Protein AF-A0AAE1KUY5-F1 (afdb_monomer_lite)

Organism: Petrolisthes cinctipes (NCBI:txid88211)

Radius of gyration: 26.3 Å; chains: 1; bounding box: 53×40×65 Å

Secondary structure (DSSP, 8-state):
--HHHHHH-HHHHTT-----HHHHHHHHHHHHHHHHHTT-TT--HHHHHHHHHTT-SPPPTTTTTTHHHHHHHTTTS--------HHHHHHHHHHHHHHHHHHHHH-S-HHHHHHHHHHHHHHHTHHHHHHTT-

Structure (mmCIF, N/CA/C/O backbone):
data_AF-A0AAE1KUY5-F1
#
_entry.id   AF-A0AAE1KUY5-F1
#
loop_
_atom_site.group_PDB
_atom_site.id
_atom_site.type_symbol
_atom_site.label_atom_id
_atom_site.label_alt_id
_atom_site.label_comp_id
_atom_site.label_asym_id
_atom_site.label_entity_id
_atom_site.label_seq_id
_atom_site.pdbx_PDB_ins_code
_atom_site.Cartn_x
_atom_site.Cartn_y
_atom_site.Cartn_z
_atom_site.occupancy
_atom_site.B_iso_or_equiv
_atom_site.auth_seq_id
_atom_site.auth_comp_id
_atom_site.auth_asym_id
_atom_site.auth_atom_id
_atom_site.pdbx_PDB_model_num
ATOM 1 N N . MET A 1 1 ? 17.801 -5.155 -14.674 1.00 50.84 1 MET A N 1
ATOM 2 C CA . MET A 1 1 ? 17.465 -4.916 -13.246 1.00 50.84 1 MET A CA 1
ATOM 3 C C . MET A 1 1 ? 17.616 -6.132 -12.307 1.00 50.84 1 MET A C 1
ATOM 5 O O . MET A 1 1 ? 17.203 -6.028 -11.164 1.00 50.84 1 MET A O 1
ATOM 9 N N . ASN A 1 2 ? 18.236 -7.256 -12.708 1.00 52.22 2 ASN A N 1
ATOM 10 C CA . ASN A 1 2 ? 18.463 -8.414 -11.811 1.00 52.22 2 ASN A CA 1
ATOM 11 C C . ASN A 1 2 ? 19.884 -8.495 -11.216 1.00 52.22 2 ASN A C 1
ATOM 13 O O . ASN A 1 2 ? 20.102 -9.291 -10.307 1.00 52.22 2 ASN A O 1
ATOM 17 N N . GLY A 1 3 ? 20.846 -7.712 -11.717 1.00 56.69 3 GLY A N 1
ATOM 18 C CA . GLY A 1 3 ? 22.249 -7.793 -11.280 1.00 56.69 3 GLY A CA 1
ATOM 19 C C . GLY A 1 3 ? 22.452 -7.331 -9.838 1.00 56.69 3 GLY A C 1
ATOM 20 O O . GLY A 1 3 ? 23.037 -8.033 -9.021 1.00 56.69 3 GLY A O 1
ATOM 21 N N . VAL A 1 4 ? 21.860 -6.191 -9.483 1.00 61.69 4 VAL A N 1
ATOM 22 C CA . VAL A 1 4 ? 22.057 -5.559 -8.170 1.00 61.69 4 VAL A CA 1
ATOM 23 C C . VAL A 1 4 ? 21.371 -6.300 -7.034 1.00 61.69 4 VAL A C 1
ATOM 25 O O . VAL A 1 4 ? 21.972 -6.518 -5.984 1.00 61.69 4 VAL A O 1
ATOM 28 N N . TRP A 1 5 ? 20.120 -6.719 -7.229 1.00 66.62 5 TRP A N 1
ATOM 29 C CA . TRP A 1 5 ? 19.369 -7.408 -6.180 1.00 66.62 5 TRP A CA 1
ATOM 30 C C . TRP A 1 5 ? 20.049 -8.712 -5.765 1.00 66.62 5 TRP A C 1
ATOM 32 O O . TRP A 1 5 ? 19.986 -9.071 -4.593 1.00 66.62 5 TRP A O 1
ATOM 42 N N . LYS A 1 6 ? 20.747 -9.394 -6.686 1.00 67.69 6 LYS A N 1
ATOM 43 C CA . LYS A 1 6 ? 21.537 -10.592 -6.362 1.00 67.69 6 LYS A CA 1
ATOM 44 C C . LYS A 1 6 ? 22.670 -10.299 -5.382 1.00 67.69 6 LYS A C 1
ATOM 46 O O . LYS A 1 6 ? 23.007 -11.175 -4.597 1.00 67.69 6 LYS A O 1
ATOM 51 N N . ASN A 1 7 ? 23.218 -9.086 -5.402 1.00 67.00 7 ASN A N 1
ATOM 52 C CA . ASN A 1 7 ? 24.283 -8.656 -4.497 1.00 67.00 7 ASN A CA 1
ATOM 53 C C . ASN A 1 7 ? 23.732 -8.117 -3.166 1.00 67.00 7 ASN A C 1
ATOM 55 O O . ASN A 1 7 ? 24.366 -8.288 -2.129 1.00 67.00 7 ASN A O 1
ATOM 59 N N . VAL A 1 8 ? 22.552 -7.488 -3.182 1.00 69.25 8 VAL A N 1
ATOM 60 C CA . VAL A 1 8 ? 21.936 -6.853 -1.999 1.00 69.25 8 VAL A CA 1
ATOM 61 C C . VAL A 1 8 ? 21.082 -7.830 -1.182 1.00 69.25 8 VAL A C 1
ATOM 63 O O . VAL A 1 8 ? 21.103 -7.794 0.045 1.00 69.25 8 VAL A O 1
ATOM 66 N N . CYS A 1 9 ? 20.329 -8.716 -1.836 1.00 68.00 9 CYS A N 1
ATOM 67 C CA . CYS A 1 9 ? 19.468 -9.699 -1.179 1.00 68.00 9 CYS A CA 1
ATOM 68 C C . CYS A 1 9 ? 19.412 -11.016 -1.978 1.00 68.00 9 CYS A C 1
ATOM 70 O O . CYS A 1 9 ? 18.386 -11.331 -2.588 1.00 68.00 9 CYS A O 1
ATOM 72 N N . PRO A 1 10 ? 20.499 -11.814 -1.975 1.00 68.88 10 PRO A N 1
ATOM 73 C CA . PRO A 1 10 ? 20.604 -13.017 -2.802 1.00 68.88 10 PRO A CA 1
ATOM 74 C C . PRO A 1 10 ? 19.445 -14.002 -2.585 1.00 68.88 10 PRO A C 1
ATOM 76 O O . PRO A 1 10 ? 18.906 -14.555 -3.539 1.00 68.88 10 PRO A O 1
ATOM 79 N N . SER A 1 11 ? 19.006 -14.180 -1.335 1.00 73.88 11 SER A N 1
ATOM 80 C CA . SER A 1 11 ? 17.933 -15.112 -0.963 1.00 73.88 11 SER A CA 1
ATOM 81 C C . SER A 1 11 ? 16.582 -14.811 -1.617 1.00 73.88 11 SER A C 1
ATOM 83 O O . SER A 1 11 ? 15.791 -15.731 -1.781 1.00 73.88 11 SER A O 1
ATOM 85 N N . LEU A 1 12 ? 16.313 -13.560 -2.000 1.00 68.81 12 LEU A N 1
ATOM 86 C CA . LEU A 1 12 ? 15.047 -13.161 -2.621 1.00 68.81 12 LEU A CA 1
ATOM 87 C C . LEU A 1 12 ? 15.039 -13.382 -4.143 1.00 68.81 12 LEU A C 1
ATOM 89 O O . LEU A 1 12 ? 13.986 -13.590 -4.738 1.00 68.81 12 LEU A O 1
ATOM 93 N N . VAL A 1 13 ? 16.210 -13.321 -4.780 1.00 68.88 13 VAL A N 1
ATOM 94 C CA . VAL A 1 13 ? 16.345 -13.290 -6.250 1.00 68.88 13 VAL A CA 1
ATOM 95 C C . VAL A 1 13 ? 16.863 -14.595 -6.835 1.00 68.88 13 VAL A C 1
ATOM 97 O O . VAL A 1 13 ? 16.732 -14.807 -8.039 1.00 68.88 13 VAL A O 1
ATOM 100 N N . ASN A 1 14 ? 17.443 -15.470 -6.013 1.00 67.44 14 ASN A N 1
ATOM 101 C CA . ASN A 1 14 ? 18.006 -16.740 -6.471 1.00 67.44 14 ASN A CA 1
ATOM 102 C C . ASN A 1 14 ? 16.952 -17.688 -7.070 1.00 67.44 14 ASN A C 1
ATOM 104 O O . ASN A 1 14 ? 17.285 -18.463 -7.964 1.00 67.44 14 ASN A O 1
ATOM 108 N N . ASP A 1 15 ? 15.692 -17.580 -6.643 1.00 70.06 15 ASP A N 1
ATOM 109 C CA . ASP A 1 15 ? 14.593 -18.432 -7.119 1.00 70.06 15 ASP A CA 1
ATOM 110 C C . ASP A 1 15 ? 13.786 -17.808 -8.276 1.00 70.06 15 ASP A C 1
ATOM 112 O O . ASP A 1 15 ? 12.907 -18.457 -8.853 1.00 70.06 15 ASP A O 1
ATOM 116 N N . LEU A 1 16 ? 14.076 -16.556 -8.656 1.00 69.69 16 LEU A N 1
ATOM 117 C CA . LEU A 1 16 ? 13.396 -15.889 -9.766 1.00 69.69 16 LEU A CA 1
ATOM 118 C C . LEU A 1 16 ? 13.903 -16.438 -11.105 1.00 69.69 16 LEU A C 1
ATOM 120 O O . LEU A 1 16 ? 15.026 -16.168 -11.528 1.00 69.69 16 LEU A O 1
ATOM 124 N N . LYS A 1 17 ? 13.034 -17.155 -11.825 1.00 69.31 17 LYS A N 1
ATOM 125 C CA . LYS A 1 17 ? 13.325 -17.748 -13.146 1.00 69.31 17 LYS A CA 1
ATOM 126 C C . LYS A 1 17 ? 13.438 -16.738 -14.301 1.00 69.31 17 LYS A C 1
ATOM 128 O O . LYS A 1 17 ? 13.527 -17.142 -15.456 1.00 69.31 17 LYS A O 1
ATOM 133 N N . GLY A 1 18 ? 13.498 -15.442 -13.998 1.00 68.19 18 GLY A N 1
ATOM 134 C CA . GLY A 1 18 ? 13.436 -14.376 -14.993 1.00 68.19 18 GLY A CA 1
ATOM 135 C C . GLY A 1 18 ? 12.033 -14.214 -15.582 1.00 68.19 18 GLY A C 1
ATOM 136 O O . GLY A 1 18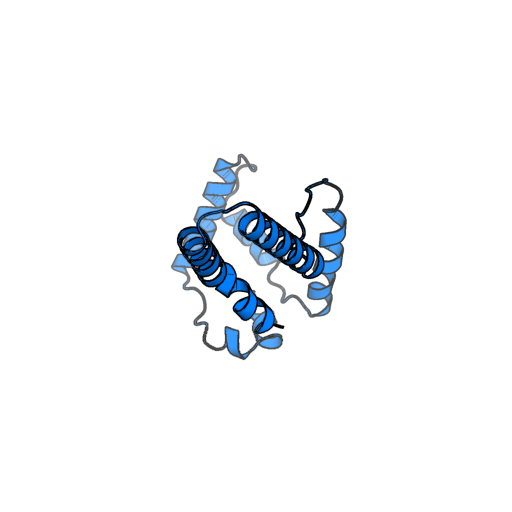 ? 11.089 -14.883 -15.166 1.00 68.19 18 GLY A O 1
ATOM 137 N N . PHE A 1 19 ? 11.915 -13.295 -16.534 1.00 79.12 19 PHE A N 1
ATOM 138 C CA . PHE A 1 19 ? 10.699 -13.078 -17.314 1.00 79.12 19 PHE A CA 1
ATOM 139 C C . PHE A 1 19 ? 10.848 -13.784 -18.660 1.00 79.12 19 PHE A C 1
ATOM 141 O O . PHE A 1 19 ? 11.940 -13.780 -19.235 1.00 79.12 19 PHE A O 1
ATOM 148 N N . ASP A 1 20 ? 9.780 -14.407 -19.153 1.00 83.56 20 ASP A N 1
ATOM 149 C CA . ASP A 1 20 ? 9.772 -14.947 -20.510 1.00 83.56 20 ASP A CA 1
ATOM 150 C C . ASP A 1 20 ? 9.796 -13.810 -21.551 1.00 83.56 20 ASP A C 1
ATOM 152 O O . ASP A 1 20 ? 9.416 -12.671 -21.277 1.00 83.56 20 ASP A O 1
ATOM 156 N N . HIS A 1 21 ? 10.274 -14.106 -22.760 1.00 79.62 21 HIS A N 1
ATOM 157 C CA . HIS A 1 21 ? 10.397 -13.090 -23.809 1.00 79.62 21 HIS A CA 1
ATOM 158 C C . HIS A 1 21 ? 9.041 -12.516 -24.248 1.00 79.62 21 HIS A C 1
ATOM 160 O O . HIS A 1 21 ? 8.956 -11.339 -24.583 1.00 79.62 21 HIS A O 1
ATOM 166 N N . GLU A 1 22 ? 7.977 -13.318 -24.197 1.00 83.06 22 GLU A N 1
ATOM 167 C CA . GLU A 1 22 ? 6.644 -12.920 -24.653 1.00 83.06 22 GLU A CA 1
ATOM 168 C C . GLU A 1 22 ? 6.023 -11.848 -23.742 1.00 83.06 22 GLU A C 1
ATOM 170 O O . GLU A 1 22 ? 5.499 -10.846 -24.233 1.00 83.06 22 GLU A O 1
ATOM 175 N N . SER A 1 23 ? 6.167 -12.004 -22.425 1.00 84.56 23 SER A N 1
ATOM 176 C CA . SER A 1 23 ? 5.730 -11.050 -21.401 1.00 84.56 23 SER A CA 1
ATOM 177 C C . SER A 1 23 ? 6.522 -9.745 -21.444 1.00 84.56 23 SER A C 1
ATOM 179 O O . SER A 1 23 ? 5.949 -8.667 -21.276 1.00 84.56 23 SER A O 1
ATOM 181 N N . VAL A 1 24 ? 7.827 -9.810 -21.725 1.00 85.38 24 VAL A N 1
ATOM 182 C CA . VAL A 1 24 ? 8.663 -8.615 -21.900 1.00 85.38 24 VAL A CA 1
ATOM 183 C C . VAL A 1 24 ? 8.245 -7.842 -23.152 1.00 85.38 24 VAL A C 1
ATOM 185 O O . VAL A 1 24 ? 8.078 -6.623 -23.095 1.00 85.38 24 VAL A O 1
ATOM 188 N N . ASP A 1 25 ? 8.017 -8.530 -24.268 1.00 88.69 25 ASP A N 1
ATOM 189 C CA . ASP A 1 25 ? 7.570 -7.890 -25.506 1.00 88.69 25 ASP A CA 1
ATOM 190 C C . ASP A 1 25 ? 6.147 -7.326 -25.374 1.00 88.69 25 ASP A C 1
ATOM 192 O O . ASP A 1 25 ? 5.834 -6.261 -25.912 1.00 88.69 25 ASP A O 1
ATOM 196 N N . GLU A 1 26 ? 5.272 -7.993 -24.617 1.00 92.31 26 GLU A N 1
ATOM 197 C CA . GLU A 1 26 ? 3.955 -7.459 -24.271 1.00 92.31 26 GLU A CA 1
ATOM 198 C C . GLU A 1 26 ? 4.059 -6.187 -23.425 1.00 92.31 26 GLU A C 1
ATOM 200 O O . GLU A 1 26 ? 3.376 -5.200 -23.718 1.00 92.31 26 GLU A O 1
ATOM 205 N N . ALA A 1 27 ? 4.945 -6.165 -22.428 1.00 90.44 27 ALA A N 1
ATOM 206 C CA . ALA A 1 27 ? 5.197 -4.978 -21.622 1.00 90.44 27 ALA A CA 1
ATOM 207 C C . ALA A 1 27 ? 5.680 -3.801 -22.487 1.00 90.44 27 ALA A C 1
ATOM 209 O O . ALA A 1 27 ? 5.139 -2.701 -22.364 1.00 90.44 27 ALA A O 1
ATOM 210 N N . LYS A 1 28 ? 6.610 -4.032 -23.426 1.00 91.62 28 LYS A N 1
ATOM 211 C CA . LYS A 1 28 ? 7.074 -3.003 -24.378 1.00 91.62 28 LYS A CA 1
ATOM 212 C C . LYS A 1 28 ? 5.926 -2.441 -25.218 1.00 91.62 28 LYS A C 1
ATOM 214 O O . LYS A 1 28 ? 5.757 -1.223 -25.295 1.00 91.62 28 LYS A O 1
ATOM 219 N N . ARG A 1 29 ? 5.076 -3.309 -25.779 1.00 93.44 29 ARG A N 1
ATOM 220 C CA . ARG A 1 29 ? 3.879 -2.891 -26.535 1.00 93.44 29 ARG A CA 1
ATOM 221 C C . ARG A 1 29 ? 2.898 -2.090 -25.684 1.00 93.44 29 ARG A C 1
ATOM 223 O O . ARG A 1 29 ? 2.293 -1.136 -26.172 1.00 93.44 29 ARG A O 1
ATOM 230 N N . ASN A 1 30 ? 2.719 -2.460 -24.420 1.00 94.12 30 ASN A N 1
ATOM 231 C CA . ASN A 1 30 ? 1.842 -1.735 -23.505 1.00 94.12 30 ASN A CA 1
ATOM 232 C C . ASN A 1 30 ? 2.402 -0.350 -23.156 1.00 94.12 30 ASN A C 1
ATOM 234 O O . ASN A 1 30 ? 1.632 0.608 -23.128 1.00 94.12 30 ASN A O 1
ATOM 238 N N . CYS A 1 31 ? 3.720 -0.209 -22.993 1.00 92.56 31 CYS A N 1
ATOM 239 C CA . CYS A 1 31 ? 4.371 1.094 -22.8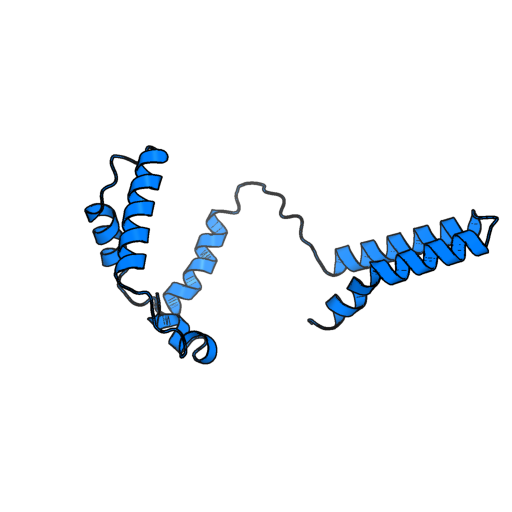37 1.00 92.56 31 CYS A CA 1
ATOM 240 C C . CYS A 1 31 ? 4.134 1.999 -24.052 1.00 92.56 31 CYS A C 1
ATOM 242 O O . CYS A 1 31 ? 3.742 3.149 -23.880 1.00 92.56 31 CYS A O 1
ATOM 244 N N . VAL A 1 32 ? 4.276 1.469 -25.272 1.00 93.38 32 VAL A N 1
ATOM 245 C CA . VAL A 1 32 ? 3.969 2.198 -26.517 1.00 93.38 32 VAL A CA 1
ATOM 246 C C . VAL A 1 32 ? 2.507 2.657 -26.548 1.00 93.38 32 VAL A C 1
ATOM 248 O O . VAL A 1 32 ? 2.218 3.821 -26.823 1.00 93.38 32 VAL A O 1
ATOM 251 N N . LYS A 1 33 ? 1.558 1.770 -26.224 1.00 93.06 33 LYS A N 1
ATOM 252 C CA . LYS A 1 33 ? 0.128 2.123 -26.168 1.00 93.06 33 LYS A CA 1
ATOM 253 C C .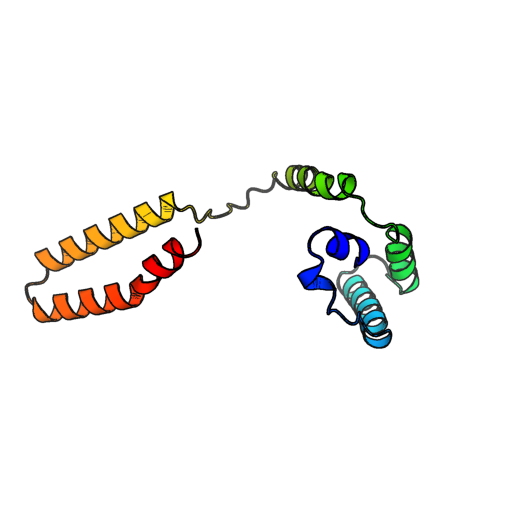 LYS A 1 33 ? -0.157 3.218 -25.142 1.00 93.06 33 LYS A C 1
ATOM 255 O O . LYS A 1 33 ? -0.911 4.138 -25.441 1.00 93.06 33 LYS A O 1
ATOM 260 N N . LEU A 1 34 ? 0.429 3.117 -2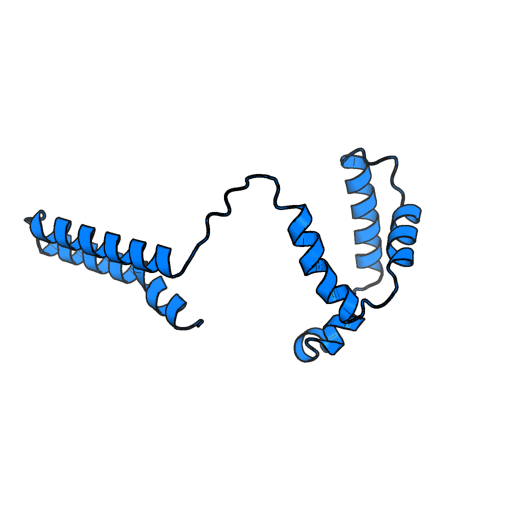3.950 1.00 93.38 34 LEU A N 1
ATOM 261 C CA . LEU A 1 34 ? 0.263 4.106 -22.885 1.00 93.38 34 LEU A CA 1
ATOM 262 C C . LEU A 1 34 ? 0.885 5.451 -23.259 1.00 93.38 34 LEU A C 1
ATOM 264 O O . LEU A 1 34 ? 0.253 6.480 -23.053 1.00 93.38 34 LEU A O 1
ATOM 268 N N . GLY A 1 35 ? 2.079 5.446 -23.851 1.00 90.44 35 GLY A N 1
ATOM 269 C CA . GLY A 1 35 ? 2.745 6.650 -24.338 1.00 90.44 35 GLY A CA 1
ATOM 270 C C . GLY A 1 35 ? 1.883 7.417 -25.334 1.00 90.44 35 GLY A C 1
ATOM 271 O O . GLY A 1 35 ? 1.605 8.600 -25.143 1.00 90.44 35 GLY A O 1
ATOM 272 N N . ASN A 1 36 ? 1.347 6.694 -26.318 1.00 88.69 36 ASN A N 1
ATOM 273 C CA . ASN A 1 36 ? 0.442 7.255 -27.314 1.00 88.69 36 ASN A CA 1
ATOM 274 C C . ASN A 1 36 ? -0.898 7.712 -26.709 1.00 88.69 36 ASN A C 1
ATOM 276 O O . ASN A 1 36 ? -1.403 8.769 -27.078 1.00 88.69 36 ASN A O 1
ATOM 280 N N . TYR A 1 37 ? -1.459 6.972 -25.743 1.00 90.31 37 TYR A N 1
ATOM 281 C CA . TYR A 1 37 ? -2.664 7.385 -25.006 1.00 90.31 37 TYR A CA 1
ATOM 282 C C . TYR A 1 37 ? -2.456 8.683 -24.211 1.00 90.31 37 TYR A C 1
ATOM 284 O O . TYR A 1 37 ? -3.373 9.489 -24.083 1.00 90.31 37 TYR A O 1
ATOM 292 N N . LEU A 1 38 ? -1.252 8.888 -23.677 1.00 90.19 38 LEU A N 1
ATOM 293 C CA . LEU A 1 38 ? -0.871 10.083 -22.925 1.00 90.19 38 LEU A CA 1
ATOM 294 C C . LEU A 1 38 ? -0.400 11.236 -23.826 1.00 90.19 38 LEU A C 1
ATOM 296 O O . LEU A 1 38 ? 0.048 12.257 -23.306 1.00 90.19 38 LEU A O 1
ATOM 300 N N . ASN A 1 39 ? -0.487 11.091 -25.155 1.00 88.12 39 ASN A N 1
ATOM 301 C CA . ASN A 1 39 ? 0.022 12.052 -26.137 1.00 88.12 39 ASN A CA 1
ATOM 302 C C . ASN A 1 39 ? 1.508 12.408 -25.929 1.00 88.12 39 ASN A C 1
ATOM 304 O O . ASN A 1 39 ? 1.954 13.497 -26.302 1.00 88.12 39 ASN A O 1
ATOM 308 N N . LEU A 1 40 ? 2.285 11.490 -25.348 1.00 82.00 40 LEU A N 1
ATOM 309 C CA . LEU A 1 40 ? 3.737 11.569 -25.388 1.00 82.00 40 LEU A CA 1
ATOM 310 C C . LEU A 1 40 ? 4.124 11.269 -26.840 1.00 82.00 40 LEU A C 1
ATOM 312 O O . LEU A 1 40 ? 3.773 10.206 -27.340 1.00 82.00 40 LEU A O 1
ATOM 316 N N . GLN A 1 41 ? 4.721 12.261 -27.509 1.00 71.50 41 GLN A N 1
ATOM 317 C CA . GLN A 1 41 ? 5.111 12.270 -28.931 1.00 71.50 41 GLN A CA 1
ATOM 318 C C . GLN A 1 41 ? 5.302 10.866 -29.526 1.00 71.50 41 GLN A C 1
ATOM 320 O O . GLN A 1 41 ? 6.177 10.170 -29.036 1.00 71.50 41 GLN A O 1
ATOM 325 N N . ASP A 1 42 ? 4.511 10.497 -30.548 1.00 76.75 42 ASP A N 1
ATOM 326 C CA . ASP A 1 42 ? 4.515 9.239 -31.332 1.00 76.75 42 ASP A CA 1
ATOM 327 C C . ASP A 1 42 ? 5.547 8.170 -30.912 1.00 76.75 42 ASP A C 1
ATOM 329 O O . ASP A 1 42 ? 6.460 7.823 -31.668 1.00 76.75 42 ASP A O 1
ATOM 333 N N . ILE A 1 43 ? 5.377 7.631 -29.700 1.00 88.44 43 ILE A N 1
ATOM 334 C CA . ILE A 1 43 ? 6.300 6.651 -29.129 1.00 88.44 43 ILE A CA 1
ATOM 335 C C . ILE A 1 43 ? 6.128 5.342 -29.893 1.00 88.44 43 ILE A C 1
ATOM 337 O O . ILE A 1 43 ? 5.007 4.856 -30.081 1.00 88.44 43 ILE A O 1
ATOM 341 N N . ASN A 1 44 ? 7.242 4.742 -30.294 1.00 90.06 44 ASN A N 1
ATOM 342 C CA . ASN A 1 44 ? 7.305 3.455 -30.969 1.00 90.06 44 ASN A CA 1
ATOM 343 C C . ASN A 1 44 ? 8.206 2.460 -30.209 1.00 90.06 44 ASN A C 1
ATOM 345 O O . ASN A 1 44 ? 8.865 2.792 -29.225 1.00 90.06 44 ASN A O 1
ATOM 349 N N . GLU A 1 45 ? 8.215 1.196 -30.640 1.00 88.69 45 GLU A N 1
ATOM 350 C CA . GLU A 1 45 ? 8.984 0.142 -29.960 1.00 88.69 45 GLU A CA 1
ATOM 351 C C . GLU A 1 45 ? 10.504 0.364 -30.018 1.00 88.69 45 GLU A C 1
ATOM 353 O O . GLU A 1 45 ? 11.211 -0.061 -29.105 1.00 88.69 45 GLU A O 1
ATOM 358 N N . SER A 1 46 ? 11.012 1.041 -31.054 1.00 88.50 46 SER A N 1
ATOM 359 C CA . SER A 1 46 ? 12.429 1.409 -31.160 1.00 88.50 46 SER A CA 1
ATOM 360 C C . SER A 1 46 ? 12.826 2.379 -30.056 1.00 88.50 46 SER A C 1
ATOM 362 O O . SER A 1 46 ? 13.872 2.183 -29.448 1.00 88.50 46 SER A O 1
ATOM 364 N N . ASP A 1 47 ? 11.973 3.355 -29.744 1.00 88.94 47 ASP A N 1
ATOM 365 C CA . ASP A 1 47 ? 12.240 4.337 -28.686 1.00 88.94 47 ASP A CA 1
ATOM 366 C C . ASP A 1 47 ? 12.308 3.655 -27.309 1.00 88.94 47 ASP A C 1
ATOM 368 O O . ASP A 1 47 ? 13.137 3.991 -26.464 1.00 88.94 47 ASP A O 1
ATOM 372 N N . ILE A 1 48 ? 11.462 2.641 -27.088 1.00 89.75 48 ILE A N 1
ATOM 373 C CA . ILE A 1 48 ? 11.498 1.828 -25.866 1.00 89.75 48 ILE A CA 1
ATOM 374 C C . ILE A 1 48 ? 12.780 0.993 -25.799 1.00 89.75 48 ILE A C 1
ATOM 376 O O . ILE A 1 48 ? 13.372 0.877 -24.729 1.00 89.75 48 ILE A O 1
ATOM 380 N N . ASN A 1 49 ? 13.216 0.407 -26.915 1.00 88.50 49 ASN A N 1
ATOM 381 C CA . ASN A 1 49 ? 14.459 -0.364 -26.949 1.00 88.50 49 ASN A CA 1
ATOM 382 C C . ASN A 1 49 ? 15.682 0.533 -26.716 1.00 88.50 49 ASN A C 1
ATOM 384 O O . ASN A 1 49 ? 16.508 0.194 -25.882 1.00 88.50 49 ASN A O 1
ATOM 388 N N . GLU A 1 50 ? 15.750 1.706 -27.348 1.00 88.38 50 GLU A N 1
ATOM 389 C CA . GLU A 1 50 ? 16.823 2.686 -27.129 1.00 88.38 50 GLU A CA 1
ATOM 390 C C . GLU A 1 50 ? 16.889 3.146 -25.661 1.00 88.38 50 GLU A C 1
ATOM 392 O O . GLU A 1 50 ? 17.966 3.237 -25.063 1.00 88.38 50 GLU A O 1
ATOM 397 N N . LEU A 1 51 ? 15.730 3.372 -25.033 1.00 87.25 51 LEU A N 1
ATOM 398 C CA . LEU A 1 51 ? 15.654 3.704 -23.612 1.00 87.25 51 LEU A CA 1
ATOM 399 C C . LEU A 1 51 ? 16.163 2.565 -22.715 1.00 87.25 51 LEU A C 1
ATOM 401 O O . LEU A 1 51 ? 16.853 2.823 -21.731 1.00 87.25 51 LEU A O 1
ATOM 405 N N . LEU A 1 52 ? 15.824 1.316 -23.029 1.00 85.94 52 LEU A N 1
ATOM 406 C CA . LEU A 1 52 ? 16.290 0.162 -22.260 1.00 85.94 52 LEU A CA 1
ATOM 407 C C . LEU A 1 52 ? 17.791 -0.078 -22.449 1.00 85.94 52 LEU A C 1
ATOM 409 O O . LEU A 1 52 ? 18.481 -0.342 -21.467 1.00 85.94 52 LEU A O 1
ATOM 413 N N . ASP A 1 53 ? 18.289 0.065 -23.675 1.00 85.06 53 ASP A N 1
ATOM 414 C CA . ASP A 1 53 ? 19.693 -0.152 -24.022 1.00 85.06 53 ASP A CA 1
ATOM 415 C C . ASP A 1 53 ? 20.593 0.940 -23.424 1.00 85.06 53 ASP A C 1
ATOM 417 O O . ASP A 1 53 ? 21.676 0.650 -22.929 1.00 85.06 53 ASP A O 1
ATOM 421 N N . SER A 1 54 ? 20.133 2.196 -23.370 1.00 78.50 54 SER A N 1
ATOM 422 C CA . SER A 1 54 ? 20.865 3.283 -22.689 1.00 78.50 54 SER A CA 1
ATOM 423 C C . SER A 1 54 ? 21.018 3.088 -21.174 1.00 78.50 54 SER A C 1
ATOM 425 O O . SER A 1 54 ? 21.870 3.730 -20.560 1.00 78.50 54 SER A O 1
ATOM 427 N N . HIS A 1 55 ? 20.223 2.198 -20.576 1.00 75.06 55 HIS A N 1
ATOM 428 C CA . HIS A 1 55 ? 20.229 1.885 -19.146 1.00 75.06 55 HIS A CA 1
ATOM 429 C C . HIS A 1 55 ? 20.534 0.397 -18.895 1.00 75.06 55 HIS A C 1
ATOM 431 O O . HIS A 1 55 ? 20.139 -0.163 -17.867 1.00 75.06 55 HIS A O 1
ATOM 437 N N . ASP A 1 56 ? 21.221 -0.257 -19.837 1.00 72.50 56 ASP A N 1
ATOM 438 C CA . ASP A 1 56 ? 21.604 -1.668 -19.745 1.00 72.50 56 ASP A CA 1
ATOM 439 C C . ASP A 1 56 ? 22.723 -1.927 -18.722 1.00 72.50 56 ASP A C 1
ATOM 441 O O . ASP A 1 56 ? 22.913 -3.065 -18.276 1.00 72.50 56 ASP A O 1
ATOM 445 N N . GLN A 1 57 ? 23.428 -0.870 -18.312 1.00 69.69 57 GLN A N 1
ATOM 446 C CA . GLN A 1 57 ? 24.512 -0.949 -17.347 1.00 69.69 57 GLN A CA 1
ATOM 447 C C . GLN A 1 57 ? 24.002 -1.377 -15.968 1.00 69.69 57 GLN A C 1
ATOM 449 O O . GLN A 1 57 ? 22.969 -0.920 -15.468 1.00 69.69 57 GLN A O 1
ATOM 454 N N . GLU A 1 58 ? 24.748 -2.275 -15.320 1.00 66.12 58 GLU A N 1
ATOM 455 C CA . GLU A 1 58 ? 24.466 -2.639 -13.936 1.00 66.12 58 GLU A CA 1
ATOM 456 C C . GLU A 1 58 ? 24.698 -1.427 -13.031 1.00 66.12 58 GLU A C 1
ATOM 458 O O . GLU A 1 58 ? 25.821 -0.941 -12.916 1.00 66.12 58 GLU A O 1
ATOM 463 N N . LEU A 1 59 ? 23.629 -0.970 -12.371 1.00 66.62 59 LEU A N 1
ATOM 464 C CA . LEU A 1 59 ? 23.714 0.061 -11.338 1.00 66.62 59 LEU A CA 1
ATOM 465 C C . LEU A 1 59 ? 24.719 -0.386 -10.270 1.00 66.62 59 LEU A C 1
ATOM 467 O O . LEU A 1 59 ? 24.574 -1.455 -9.671 1.00 66.62 59 LEU A O 1
ATOM 471 N N . ASN A 1 60 ? 25.748 0.414 -10.030 1.00 66.44 60 ASN A N 1
ATOM 472 C CA . ASN A 1 60 ? 26.721 0.119 -8.987 1.00 66.44 60 ASN A CA 1
ATOM 473 C C . ASN A 1 60 ? 26.208 0.621 -7.618 1.00 66.44 60 ASN A C 1
ATOM 475 O O . ASN A 1 60 ? 25.195 1.313 -7.518 1.00 66.44 60 ASN A O 1
ATOM 479 N N . SER A 1 61 ? 26.888 0.262 -6.527 1.00 65.75 61 SER A N 1
ATOM 480 C CA . SER A 1 61 ? 26.482 0.666 -5.172 1.00 65.75 61 SER A CA 1
ATOM 481 C C . SER A 1 61 ? 26.459 2.185 -4.946 1.00 65.75 61 SER A C 1
ATOM 483 O O . SER A 1 61 ? 25.706 2.645 -4.094 1.00 65.75 61 SER A O 1
ATOM 485 N N . GLU A 1 62 ? 27.255 2.955 -5.689 1.00 67.19 62 GLU A N 1
ATOM 486 C CA . GLU A 1 62 ? 27.271 4.424 -5.663 1.00 67.19 62 GLU A CA 1
ATOM 487 C C . GLU A 1 62 ? 26.024 4.996 -6.367 1.00 67.19 62 GLU A C 1
ATOM 489 O O . GLU A 1 62 ? 25.346 5.856 -5.804 1.00 67.19 62 GLU A O 1
ATOM 494 N N . ASP A 1 63 ? 25.641 4.439 -7.524 1.00 63.50 63 ASP A N 1
ATOM 495 C CA . ASP A 1 63 ? 24.434 4.828 -8.277 1.00 63.50 63 ASP A CA 1
ATOM 496 C C . ASP A 1 63 ? 23.144 4.557 -7.481 1.00 63.50 63 ASP A C 1
ATOM 498 O O . ASP A 1 63 ? 22.130 5.224 -7.666 1.00 63.50 63 ASP A O 1
ATOM 502 N N . LEU A 1 64 ? 23.164 3.588 -6.558 1.00 63.78 64 LEU A N 1
ATOM 503 C CA . LEU A 1 64 ? 22.048 3.297 -5.645 1.00 63.78 64 LEU A CA 1
ATOM 504 C C . LEU A 1 64 ? 21.950 4.274 -4.469 1.00 63.78 64 LEU A C 1
ATOM 506 O O . LEU A 1 64 ? 20.885 4.384 -3.858 1.00 63.78 64 LEU A O 1
ATOM 510 N N . MET A 1 65 ? 23.029 4.990 -4.141 1.00 63.69 65 MET A N 1
ATOM 511 C CA . MET A 1 65 ? 23.005 6.054 -3.134 1.00 63.69 65 MET A CA 1
ATOM 512 C C . MET A 1 65 ? 22.498 7.387 -3.716 1.00 63.69 65 MET A C 1
ATOM 514 O O . MET A 1 65 ? 21.973 8.219 -2.971 1.00 63.69 65 MET A O 1
ATOM 518 N N . GLU A 1 66 ? 22.576 7.585 -5.038 1.00 56.50 66 GLU A N 1
ATOM 519 C CA . GLU A 1 66 ? 22.027 8.761 -5.733 1.00 56.50 66 GLU A CA 1
ATOM 520 C C . GLU A 1 66 ? 20.494 8.935 -5.689 1.00 56.50 66 GLU A C 1
ATOM 522 O O . GLU A 1 66 ? 20.062 10.084 -5.569 1.00 56.50 66 GLU A O 1
ATOM 527 N N . PRO A 1 67 ? 19.629 7.898 -5.684 1.00 53.34 67 PRO A N 1
ATOM 528 C CA . PRO A 1 67 ? 18.191 8.076 -5.467 1.00 53.34 67 PRO A CA 1
ATOM 529 C C . PRO A 1 67 ? 17.853 8.815 -4.161 1.00 53.34 67 PRO A C 1
ATOM 531 O O . PRO A 1 67 ? 16.805 9.458 -4.069 1.00 53.34 67 PRO A O 1
ATOM 534 N N . GLY A 1 68 ? 18.759 8.793 -3.173 1.00 51.56 68 GLY A N 1
ATOM 535 C CA . GLY A 1 68 ? 18.671 9.631 -1.977 1.00 51.56 68 GLY A CA 1
ATOM 536 C C . GLY A 1 68 ? 18.745 11.137 -2.271 1.00 51.56 68 GLY A C 1
ATOM 537 O O . GLY A 1 68 ? 18.113 11.921 -1.571 1.00 51.56 68 GLY A O 1
ATOM 538 N N . LYS A 1 69 ? 19.449 11.552 -3.333 1.00 48.56 69 LYS A N 1
ATOM 539 C CA . LYS A 1 69 ? 19.512 12.942 -3.817 1.00 48.56 69 LYS A CA 1
ATOM 540 C C . LYS A 1 69 ? 18.340 13.306 -4.730 1.00 48.56 69 LYS A C 1
ATOM 542 O O . LYS A 1 69 ? 17.836 14.420 -4.617 1.00 48.56 69 LYS A O 1
ATOM 547 N N . GLN A 1 70 ? 17.860 12.400 -5.588 1.00 44.94 70 GLN A N 1
ATOM 548 C CA . GLN A 1 70 ? 16.695 12.678 -6.448 1.00 44.94 70 GLN A CA 1
ATOM 549 C C . GLN A 1 70 ? 15.413 12.907 -5.626 1.00 44.94 70 GLN A C 1
ATOM 551 O O . GLN A 1 70 ? 14.587 13.744 -5.990 1.00 44.94 70 GLN A O 1
ATOM 556 N N . MET A 1 71 ? 15.271 12.229 -4.479 1.00 48.50 71 MET A N 1
ATOM 557 C CA . MET A 1 71 ? 14.182 12.476 -3.523 1.00 48.50 71 MET A CA 1
ATOM 558 C C . MET A 1 71 ? 14.184 13.892 -2.925 1.00 48.50 71 MET A C 1
ATOM 560 O O . MET A 1 71 ? 13.138 14.337 -2.462 1.00 48.50 71 MET A O 1
ATOM 564 N N . GLU A 1 72 ? 15.304 14.621 -2.933 1.00 48.09 72 GLU A N 1
ATOM 565 C CA . GLU A 1 72 ? 15.356 16.001 -2.427 1.00 48.09 72 GLU A CA 1
ATOM 566 C C . GLU A 1 72 ? 14.773 17.019 -3.427 1.00 48.09 72 GLU A C 1
ATOM 568 O O . GLU A 1 72 ? 14.300 18.075 -3.016 1.00 48.09 72 GLU A O 1
ATOM 573 N N . ILE A 1 73 ? 14.742 16.705 -4.730 1.00 46.72 73 ILE A N 1
ATOM 574 C CA . ILE A 1 73 ? 14.294 17.643 -5.779 1.00 46.72 73 ILE A CA 1
ATOM 575 C C . ILE A 1 73 ? 12.757 17.715 -5.860 1.00 46.72 73 ILE A C 1
ATOM 577 O O . ILE A 1 73 ? 12.204 18.763 -6.184 1.00 46.72 73 ILE A O 1
ATOM 581 N N . TYR A 1 74 ? 12.048 16.647 -5.477 1.00 45.88 74 TYR A N 1
ATOM 582 C CA . TYR A 1 74 ? 10.577 16.605 -5.444 1.00 45.88 74 TYR A CA 1
ATOM 583 C C . TYR A 1 74 ? 9.959 17.094 -4.120 1.00 45.88 74 TYR A C 1
ATOM 585 O O . TYR A 1 74 ? 8.746 17.024 -3.943 1.00 45.88 74 TYR A O 1
ATOM 593 N N . LYS A 1 75 ? 10.753 17.626 -3.180 1.00 47.94 75 LYS A N 1
ATOM 594 C CA . LYS A 1 75 ? 10.254 18.171 -1.899 1.00 47.94 75 LYS A CA 1
ATOM 595 C C . LYS A 1 75 ? 9.683 19.592 -1.994 1.00 47.94 75 LYS A C 1
ATOM 597 O O . LYS A 1 75 ? 9.653 20.296 -0.988 1.00 47.94 75 LYS A O 1
ATOM 602 N N . ASN A 1 76 ? 9.254 20.035 -3.174 1.00 47.41 76 ASN A N 1
ATOM 603 C CA . ASN A 1 76 ? 8.663 21.366 -3.338 1.00 47.41 76 ASN A CA 1
ATOM 604 C C . ASN A 1 76 ? 7.282 21.355 -3.999 1.00 47.41 76 ASN A C 1
ATOM 606 O O . ASN A 1 76 ? 6.906 22.319 -4.651 1.00 47.41 76 ASN A O 1
ATOM 610 N N . ASP A 1 77 ? 6.524 20.285 -3.770 1.00 45.75 77 ASP A N 1
ATOM 611 C CA . ASP A 1 77 ? 5.072 20.371 -3.710 1.00 45.75 77 ASP A CA 1
ATOM 612 C C . ASP A 1 77 ? 4.651 19.988 -2.290 1.00 45.75 77 ASP A C 1
ATOM 614 O O . ASP A 1 77 ? 4.998 18.916 -1.787 1.00 45.75 77 ASP A O 1
ATOM 618 N N . GLU A 1 78 ? 3.926 20.888 -1.625 1.00 51.88 78 GLU A N 1
ATOM 619 C CA . GLU A 1 78 ? 3.233 20.673 -0.352 1.00 51.88 78 GLU A CA 1
ATOM 620 C C . GLU A 1 78 ? 2.170 19.566 -0.493 1.00 51.88 78 GLU A C 1
ATOM 622 O O . GLU A 1 78 ? 0.965 19.791 -0.406 1.00 51.88 78 GLU A O 1
ATOM 627 N N . VAL A 1 79 ? 2.591 18.320 -0.680 1.00 53.81 79 VAL A N 1
ATOM 628 C CA . VAL A 1 79 ? 1.752 17.176 -0.350 1.00 53.81 79 VAL A CA 1
ATOM 629 C C . VAL A 1 79 ? 2.026 16.892 1.111 1.00 53.81 79 VAL A C 1
ATOM 631 O O . VAL A 1 79 ? 3.061 16.338 1.477 1.00 53.81 79 VAL A O 1
ATOM 634 N N . CYS A 1 80 ? 1.095 17.310 1.966 1.00 54.12 80 CYS A N 1
ATOM 635 C CA . CYS A 1 80 ? 1.049 16.897 3.359 1.00 54.12 80 CYS A CA 1
ATOM 636 C C . CYS A 1 80 ? 1.062 15.360 3.415 1.00 54.12 80 CYS A C 1
ATOM 638 O O . CYS A 1 80 ? 0.024 14.700 3.327 1.00 54.12 80 CYS A O 1
ATOM 640 N N . LEU A 1 81 ? 2.256 14.780 3.554 1.00 58.06 81 LEU A N 1
ATOM 641 C CA . LEU A 1 81 ? 2.431 13.402 3.971 1.00 58.06 81 LEU A CA 1
ATOM 642 C C . LEU A 1 81 ? 1.886 13.358 5.394 1.00 58.06 81 LEU A C 1
ATOM 644 O O . LEU A 1 81 ? 2.563 13.761 6.337 1.00 58.06 81 LEU A O 1
ATOM 648 N N . ARG A 1 82 ? 0.633 12.930 5.564 1.00 64.25 82 ARG A N 1
ATOM 649 C CA . ARG A 1 82 ? 0.107 12.578 6.885 1.00 64.25 82 ARG A CA 1
ATOM 650 C C . ARG A 1 82 ? 1.013 11.486 7.449 1.00 64.25 82 ARG A C 1
ATOM 652 O O . ARG A 1 82 ? 0.891 10.322 7.086 1.00 64.25 82 ARG A O 1
ATOM 659 N N . GLN A 1 83 ? 1.970 11.883 8.281 1.00 64.00 83 GLN A N 1
ATOM 660 C CA . GLN A 1 83 ? 2.959 10.978 8.845 1.00 64.00 83 GLN A CA 1
ATOM 661 C C . GLN A 1 83 ? 2.326 10.193 9.994 1.00 64.00 83 GLN A C 1
ATOM 663 O O . GLN A 1 83 ? 1.933 10.748 11.027 1.00 64.00 83 GLN A O 1
ATOM 668 N N . PHE A 1 84 ? 2.244 8.880 9.806 1.00 66.06 84 PHE A N 1
ATOM 669 C CA . PHE A 1 84 ? 1.824 7.935 10.830 1.00 66.06 84 PHE A CA 1
ATOM 670 C C . PHE A 1 84 ? 3.015 7.646 11.755 1.00 66.06 84 PHE A C 1
ATOM 672 O O . PHE A 1 84 ? 3.773 6.704 11.549 1.00 66.06 84 PHE A O 1
ATOM 679 N N . THR A 1 85 ? 3.249 8.532 12.727 1.00 82.94 85 THR A N 1
ATOM 680 C CA . THR A 1 85 ? 4.353 8.383 13.688 1.00 82.94 85 THR A CA 1
ATOM 681 C C . THR A 1 85 ? 3.899 7.614 14.926 1.00 82.94 85 THR A C 1
ATOM 683 O O . THR A 1 85 ? 2.754 7.752 15.362 1.00 82.94 85 THR A O 1
ATOM 686 N N . LEU A 1 86 ? 4.816 6.867 15.553 1.00 80.06 86 LEU A N 1
ATOM 687 C CA . LEU A 1 86 ? 4.554 6.172 16.821 1.00 80.06 86 LEU A CA 1
ATOM 688 C C . LEU A 1 86 ? 4.043 7.136 17.904 1.00 80.06 86 LEU A C 1
ATOM 690 O O . LEU A 1 86 ? 3.138 6.804 18.663 1.00 80.06 86 LEU A O 1
ATOM 694 N N . LYS A 1 87 ? 4.572 8.366 17.924 1.00 83.38 87 LYS A N 1
ATOM 695 C CA . LYS A 1 87 ? 4.114 9.436 18.815 1.00 83.38 87 LYS A CA 1
ATOM 696 C C . LYS A 1 87 ? 2.648 9.798 18.565 1.00 83.38 87 LYS A C 1
ATOM 698 O O . LYS A 1 87 ? 1.873 9.838 19.513 1.00 83.38 87 LYS A O 1
ATOM 703 N N . ASN A 1 88 ? 2.262 10.038 17.309 1.00 82.88 88 ASN A N 1
ATOM 704 C CA . ASN A 1 88 ? 0.877 10.372 16.958 1.00 82.88 88 ASN A CA 1
ATOM 705 C C . ASN A 1 88 ? -0.077 9.225 17.311 1.00 82.88 88 ASN A C 1
ATOM 707 O O . ASN A 1 88 ? -1.200 9.467 17.743 1.00 82.88 88 ASN A O 1
ATOM 711 N N . MET A 1 89 ? 0.387 7.983 17.171 1.00 82.56 89 MET A N 1
ATOM 712 C CA . MET A 1 89 ? -0.386 6.802 17.529 1.00 82.56 89 MET A CA 1
ATOM 713 C C . MET A 1 89 ? -0.564 6.647 19.042 1.00 82.56 89 MET A C 1
ATOM 715 O O . MET A 1 89 ? -1.681 6.425 19.499 1.00 82.56 89 MET A O 1
ATOM 719 N N . ALA A 1 90 ? 0.499 6.833 19.826 1.00 83.38 90 ALA A N 1
ATOM 720 C CA . ALA A 1 90 ? 0.411 6.847 21.283 1.00 83.38 90 ALA A CA 1
ATOM 721 C C . ALA A 1 90 ? -0.574 7.924 21.769 1.00 83.38 90 ALA A C 1
ATOM 723 O O . ALA A 1 90 ? -1.440 7.642 22.592 1.00 83.38 90 ALA A O 1
ATOM 724 N N . SER A 1 91 ? -0.512 9.129 21.191 1.00 85.38 91 SER A N 1
ATOM 725 C CA . SER A 1 91 ? -1.470 10.199 21.492 1.00 85.38 91 SER A CA 1
ATOM 726 C C . SER A 1 91 ? -2.909 9.852 21.090 1.00 85.38 91 SER A C 1
ATOM 728 O O . SER A 1 91 ? -3.843 10.231 21.792 1.00 85.38 91 SER A O 1
ATOM 730 N N . ALA A 1 92 ? -3.112 9.126 19.985 1.00 86.31 92 ALA A N 1
ATOM 731 C CA . ALA A 1 92 ? -4.439 8.675 19.570 1.00 86.31 92 ALA A CA 1
ATOM 732 C C . ALA A 1 92 ? -5.029 7.642 20.547 1.00 86.31 92 ALA A C 1
ATOM 734 O O . ALA A 1 92 ? -6.206 7.738 20.891 1.00 86.31 92 ALA A O 1
ATOM 735 N N . PHE A 1 93 ? -4.220 6.698 21.037 1.00 85.88 93 PHE A N 1
ATOM 736 C CA . PHE A 1 93 ? -4.662 5.730 22.045 1.00 85.88 93 PHE A CA 1
ATOM 737 C C . PHE A 1 93 ? -4.955 6.385 23.396 1.00 85.88 93 PHE A C 1
ATOM 739 O O . PHE A 1 93 ? -5.999 6.113 23.980 1.00 85.88 93 PHE A O 1
ATOM 746 N N . GLU A 1 94 ? -4.121 7.326 23.841 1.00 88.12 94 GLU A N 1
ATOM 747 C CA . GLU A 1 94 ? -4.390 8.095 25.062 1.00 88.12 94 GLU A CA 1
ATOM 748 C C . GLU A 1 94 ? -5.724 8.866 24.965 1.00 88.12 94 GLU A C 1
ATOM 750 O O . GLU A 1 94 ? -6.477 8.972 25.935 1.00 88.12 94 GLU A O 1
ATOM 755 N N . ALA A 1 95 ? -6.054 9.400 23.784 1.00 91.50 95 ALA A N 1
ATOM 756 C CA . ALA A 1 95 ? -7.339 10.055 23.554 1.00 91.50 95 ALA A CA 1
ATOM 757 C C . ALA A 1 95 ? -8.518 9.067 23.602 1.00 91.50 95 ALA A C 1
ATOM 759 O O . ALA A 1 95 ? -9.560 9.399 24.168 1.00 91.50 95 ALA A O 1
ATOM 760 N N . LEU A 1 96 ? -8.359 7.861 23.048 1.00 87.69 96 LEU A N 1
ATOM 761 C CA . LEU A 1 96 ? -9.376 6.806 23.110 1.00 87.69 96 LEU A CA 1
ATOM 762 C C . LEU A 1 96 ? -9.660 6.370 24.553 1.00 87.69 96 LEU A C 1
ATOM 764 O O . LEU A 1 96 ? -10.826 6.272 24.931 1.00 87.69 96 LEU A O 1
ATOM 768 N N . GLU A 1 97 ? -8.624 6.188 25.373 1.00 87.69 97 GLU A N 1
ATOM 769 C CA . GLU A 1 97 ? -8.775 5.850 26.794 1.00 87.69 97 GLU A CA 1
ATOM 770 C C . GLU A 1 97 ? -9.567 6.927 27.551 1.00 87.69 97 GLU A C 1
ATOM 772 O O . GLU A 1 97 ? -10.512 6.614 28.276 1.00 87.69 97 GLU A O 1
ATOM 777 N N . LYS A 1 98 ? -9.266 8.213 27.318 1.00 91.50 98 LYS A N 1
ATOM 778 C CA . LYS A 1 98 ? -10.019 9.329 27.924 1.00 91.50 98 LYS A CA 1
ATOM 779 C C . LYS A 1 98 ? -11.499 9.317 27.538 1.00 91.50 98 LYS A C 1
ATOM 781 O O . LYS A 1 98 ? -12.350 9.629 28.369 1.00 91.50 98 LYS A O 1
ATOM 786 N N . ILE A 1 99 ? -11.815 8.959 26.293 1.00 87.75 99 ILE A N 1
ATOM 787 C CA . ILE A 1 99 ? -13.204 8.838 25.828 1.00 87.75 99 ILE A CA 1
ATOM 788 C C . ILE A 1 99 ? -13.913 7.675 26.536 1.00 87.75 99 ILE A C 1
ATOM 790 O O . ILE A 1 99 ? -15.075 7.818 26.909 1.00 87.75 99 ILE A O 1
ATOM 794 N N . MET A 1 100 ? -13.230 6.549 26.765 1.00 86.31 100 MET A N 1
ATOM 795 C CA . MET A 1 100 ? -13.811 5.417 27.497 1.00 86.31 100 MET A CA 1
ATOM 796 C C . MET A 1 100 ? -14.129 5.776 28.948 1.00 86.31 100 MET A C 1
ATOM 798 O O . MET A 1 100 ? -15.234 5.488 29.398 1.00 86.31 100 MET A O 1
ATOM 802 N N . VAL A 1 101 ? -13.228 6.479 29.641 1.00 89.25 101 VAL A N 1
ATOM 803 C CA . VAL A 1 101 ? -13.487 6.971 31.007 1.00 89.25 101 VAL A CA 1
ATOM 804 C C . VAL A 1 101 ? -14.709 7.894 31.032 1.00 89.25 101 VAL A C 1
ATOM 806 O O . VAL A 1 101 ? -15.584 7.743 31.878 1.00 89.25 101 VAL A O 1
ATOM 809 N N . MET A 1 102 ? -14.837 8.800 30.057 1.00 88.06 102 MET A N 1
ATOM 810 C CA . MET A 1 102 ? -16.017 9.664 29.955 1.00 88.06 102 MET A CA 1
ATOM 811 C C . MET A 1 102 ? -17.311 8.861 29.749 1.00 88.06 102 MET A C 1
ATOM 813 O O . MET A 1 102 ? -18.340 9.186 30.340 1.00 88.06 102 MET A O 1
ATOM 817 N N . PHE A 1 103 ? -17.288 7.812 28.924 1.00 85.06 103 PHE A N 1
ATOM 818 C CA . PHE A 1 103 ? -18.448 6.937 28.751 1.00 85.06 103 PHE A CA 1
ATOM 819 C C . PHE A 1 103 ? -18.773 6.136 30.009 1.00 85.06 103 PHE A C 1
ATOM 821 O O . PHE A 1 103 ? -19.951 5.950 30.292 1.00 85.06 103 PHE A O 1
ATOM 828 N N . GLU A 1 104 ? -17.774 5.711 30.777 1.00 86.88 104 GLU A N 1
ATOM 829 C CA . GLU A 1 104 ? -17.986 5.031 32.056 1.00 86.88 104 GLU A CA 1
ATOM 830 C C . GLU A 1 104 ? -18.700 5.939 33.064 1.00 86.88 104 GLU A C 1
ATOM 832 O O . GLU A 1 104 ? -19.663 5.526 33.706 1.00 86.88 104 GLU A O 1
ATOM 837 N N . GLU A 1 105 ? -18.273 7.200 33.159 1.00 88.75 105 GLU A N 1
ATOM 838 C CA . GLU A 1 105 ? -18.852 8.180 34.081 1.00 88.75 105 GLU A CA 1
ATOM 839 C C . GLU A 1 105 ? -20.268 8.620 33.680 1.00 88.75 105 GLU A C 1
ATOM 841 O O . GLU A 1 105 ? -21.096 8.921 34.545 1.00 88.75 105 GLU A O 1
ATOM 846 N N . GLN A 1 106 ? -20.559 8.689 32.376 1.00 87.06 106 GLN A N 1
ATOM 847 C CA . GLN A 1 106 ? -21.850 9.165 31.868 1.00 87.06 106 GLN A CA 1
ATOM 848 C C . GLN A 1 106 ? -22.878 8.055 31.624 1.00 87.06 106 GLN A C 1
ATOM 850 O O . GLN A 1 106 ? -24.081 8.338 31.579 1.00 87.06 106 GLN A O 1
ATOM 855 N N . ASP A 1 107 ? -22.451 6.804 31.450 1.00 84.38 107 ASP A N 1
ATOM 856 C CA . ASP A 1 107 ? -23.362 5.696 31.184 1.00 84.38 107 ASP A CA 1
ATOM 857 C C . ASP A 1 107 ? -23.907 5.094 32.484 1.00 84.38 107 ASP A C 1
ATOM 859 O O . ASP A 1 107 ? -23.282 4.264 33.139 1.00 84.38 107 ASP A O 1
ATOM 863 N N . SER A 1 108 ? -25.148 5.444 32.824 1.00 85.38 108 SER A N 1
ATOM 864 C CA . SER A 1 108 ? -25.870 4.841 33.952 1.00 85.38 108 SER A CA 1
ATOM 865 C C . SER A 1 108 ? -26.144 3.337 33.784 1.00 85.38 108 SER A C 1
ATOM 867 O O . SER A 1 108 ? -26.556 2.676 34.740 1.00 85.38 108 SER A O 1
ATOM 869 N N . ASN A 1 109 ? -25.919 2.773 32.592 1.00 90.44 109 ASN A N 1
ATOM 870 C CA . ASN A 1 109 ? -26.026 1.351 32.297 1.00 90.44 109 ASN A CA 1
ATOM 871 C C . ASN A 1 109 ? -24.635 0.706 32.153 1.00 90.44 109 ASN A C 1
ATOM 873 O O . ASN A 1 109 ? -24.079 0.596 31.057 1.00 90.44 109 ASN A O 1
ATOM 877 N N . ALA A 1 110 ? -24.125 0.178 33.267 1.00 85.69 110 ALA A N 1
ATOM 878 C CA . ALA A 1 110 ? -22.832 -0.504 33.331 1.00 85.69 110 ALA A CA 1
ATOM 879 C C . ALA A 1 110 ? -22.720 -1.727 32.396 1.00 85.69 110 ALA A C 1
ATOM 881 O O . ALA A 1 110 ? -21.641 -2.024 31.887 1.00 85.69 110 ALA A O 1
ATOM 882 N N . GLU A 1 111 ? -23.820 -2.442 32.124 1.00 87.62 111 GLU A N 1
ATOM 883 C CA . GLU A 1 111 ? -23.795 -3.606 31.226 1.00 87.62 111 GLU A CA 1
ATOM 884 C C . GLU A 1 111 ? -23.610 -3.182 29.763 1.00 87.62 111 GLU A C 1
ATOM 886 O O . GLU A 1 111 ? -22.872 -3.821 29.006 1.00 87.62 111 GLU A O 1
ATOM 891 N N . ARG A 1 112 ? -24.264 -2.086 29.360 1.00 86.81 112 ARG A N 1
ATOM 892 C CA . ARG A 1 112 ? -24.090 -1.491 28.033 1.00 86.81 112 ARG A CA 1
ATOM 893 C C . ARG A 1 112 ? -22.664 -0.974 27.869 1.00 86.81 112 ARG A C 1
ATOM 895 O O . ARG A 1 112 ? -22.031 -1.318 26.871 1.00 86.81 112 ARG A O 1
ATOM 902 N N . PHE A 1 113 ? -22.148 -0.246 28.858 1.00 88.88 113 PHE A N 1
ATOM 903 C CA . PHE A 1 113 ? -20.761 0.214 28.865 1.00 88.88 113 PHE A CA 1
ATOM 904 C C . PHE A 1 113 ? -19.774 -0.955 28.719 1.00 88.88 113 PHE A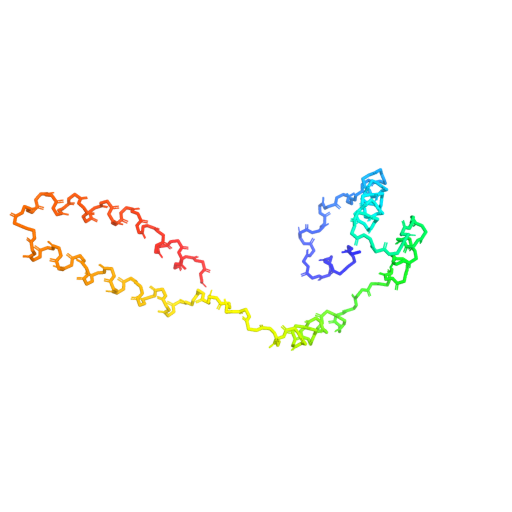 C 1
ATOM 906 O O . PHE A 1 113 ? -18.955 -0.961 27.804 1.00 88.88 113 PHE A O 1
ATOM 913 N N . ALA A 1 114 ? -19.919 -2.015 29.519 1.00 87.06 114 ALA A N 1
ATOM 914 C CA . ALA A 1 114 ? -19.042 -3.185 29.455 1.00 87.06 114 ALA A CA 1
ATOM 915 C C . ALA A 1 114 ? -19.091 -3.934 28.106 1.00 87.06 114 ALA A C 1
ATOM 917 O O . ALA A 1 114 ? -18.138 -4.629 27.741 1.00 87.06 114 ALA A O 1
ATOM 918 N N . LYS A 1 115 ? -20.199 -3.848 27.355 1.00 89.50 115 LYS A N 1
ATOM 919 C CA . LYS A 1 115 ? -20.284 -4.377 25.981 1.00 89.50 115 LYS A CA 1
ATOM 920 C C . LYS A 1 115 ? -19.526 -3.489 24.993 1.00 89.50 115 LYS A C 1
ATOM 922 O O . LYS A 1 115 ? -18.792 -4.020 24.166 1.00 89.50 115 LYS A O 1
ATOM 927 N N . VAL A 1 116 ? -19.667 -2.167 25.105 1.00 86.19 116 VAL A N 1
ATOM 928 C CA . VAL A 1 116 ? -18.960 -1.190 24.257 1.00 86.19 116 VAL A CA 1
ATOM 929 C C . VAL A 1 116 ? -17.453 -1.247 24.494 1.00 86.19 116 VAL A C 1
ATOM 931 O O . VAL A 1 116 ? -16.695 -1.337 23.534 1.00 86.19 116 VAL A O 1
ATOM 934 N N . HIS A 1 117 ? -17.026 -1.277 25.756 1.00 86.19 117 HIS A N 1
ATOM 935 C CA . HIS A 1 117 ? -15.618 -1.375 26.125 1.00 86.19 117 HIS A CA 1
ATOM 936 C C . HIS A 1 117 ? -14.972 -2.644 25.553 1.00 86.19 117 HIS A C 1
ATOM 938 O O . HIS A 1 117 ? -13.911 -2.578 24.946 1.00 86.19 117 HIS A O 1
ATOM 944 N N . ARG A 1 118 ? -15.633 -3.805 25.673 1.00 86.75 118 ARG A N 1
ATOM 945 C CA . ARG A 1 118 ? -15.122 -5.059 25.090 1.00 86.75 118 ARG A CA 1
ATOM 946 C C . ARG A 1 118 ? -15.032 -5.015 23.569 1.00 86.75 118 ARG A C 1
ATOM 948 O O . ARG A 1 118 ? -14.003 -5.382 23.027 1.00 86.75 118 ARG A O 1
ATOM 955 N N . ALA A 1 119 ? -16.067 -4.516 22.892 1.00 86.38 119 ALA A N 1
ATOM 956 C CA . ALA A 1 119 ? -16.036 -4.370 21.438 1.00 86.38 119 ALA A CA 1
ATOM 957 C C . ALA A 1 119 ? -14.913 -3.427 20.966 1.00 86.38 119 ALA A C 1
ATOM 959 O O . ALA A 1 119 ? -14.333 -3.651 19.905 1.00 86.38 119 ALA A O 1
ATOM 960 N N . MET A 1 120 ? -14.600 -2.386 21.746 1.00 83.00 120 MET A N 1
ATOM 961 C CA . MET A 1 120 ? -13.479 -1.490 21.467 1.00 83.00 120 MET A CA 1
ATOM 962 C C . MET A 1 120 ? -12.133 -2.197 21.659 1.00 83.00 120 MET A C 1
ATOM 964 O O . MET A 1 120 ? -11.308 -2.143 20.756 1.00 83.00 120 MET A O 1
ATOM 968 N N . GLU A 1 121 ? -11.918 -2.888 22.780 1.00 80.81 121 GLU A N 1
ATOM 969 C CA . GLU A 1 121 ? -10.686 -3.657 23.029 1.00 80.81 121 GLU A CA 1
ATOM 970 C C . GLU A 1 121 ? -10.447 -4.724 21.948 1.00 80.81 121 GLU A C 1
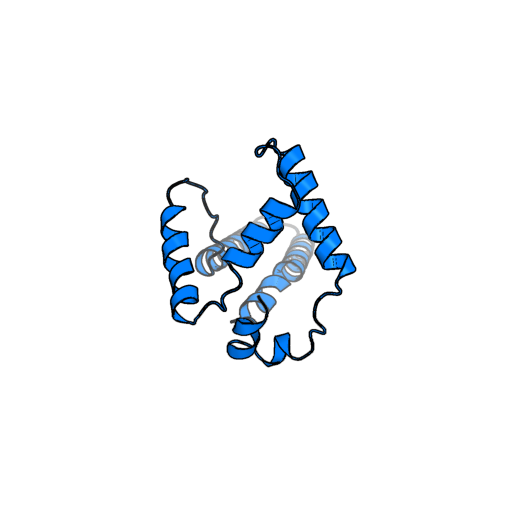ATOM 972 O O . GLU A 1 121 ? -9.342 -4.828 21.415 1.00 80.81 121 GLU A O 1
ATOM 977 N N . ASP A 1 122 ? -11.498 -5.439 21.531 1.00 82.31 122 ASP A N 1
ATOM 978 C CA . ASP A 1 122 ? -11.425 -6.420 20.442 1.00 82.31 122 ASP A CA 1
ATOM 979 C C . ASP A 1 122 ? -11.027 -5.762 19.104 1.00 82.31 122 ASP A C 1
ATOM 981 O O . ASP A 1 122 ? -10.238 -6.319 18.338 1.00 82.31 122 ASP A O 1
ATOM 985 N N . ALA A 1 123 ? -11.528 -4.553 18.818 1.00 75.38 123 ALA A N 1
ATOM 986 C CA . ALA A 1 123 ? -11.162 -3.786 17.624 1.00 75.38 123 ALA A CA 1
ATOM 987 C C . ALA A 1 123 ? -9.748 -3.175 17.710 1.00 75.38 123 ALA A C 1
ATOM 989 O O . ALA A 1 123 ? -9.077 -2.995 16.691 1.00 75.38 123 ALA A O 1
ATOM 990 N N . VAL A 1 124 ? -9.284 -2.866 18.924 1.00 66.25 124 VAL A N 1
ATOM 991 C CA . VAL A 1 124 ? -7.975 -2.269 19.229 1.00 66.25 124 VAL A CA 1
ATOM 992 C C . VAL A 1 124 ? -6.859 -3.319 19.341 1.00 66.25 124 VAL A C 1
ATOM 994 O O . VAL A 1 124 ? -5.693 -2.938 19.433 1.00 66.25 124 VAL A O 1
ATOM 997 N N . GLY A 1 125 ? -7.142 -4.617 19.161 1.00 63.16 125 GLY A N 1
ATOM 998 C CA . GLY A 1 125 ? -6.139 -5.694 19.007 1.00 63.16 125 GLY A CA 1
ATOM 999 C C . GLY A 1 125 ? -5.043 -5.452 17.942 1.00 63.16 125 GLY A C 1
ATOM 1000 O O . GLY A 1 125 ? -4.075 -6.202 17.842 1.00 63.16 125 GLY A O 1
ATOM 1001 N N . LEU A 1 126 ? -5.136 -4.360 17.178 1.00 54.22 126 LEU A N 1
ATOM 1002 C CA . LEU A 1 126 ? -4.068 -3.766 16.370 1.00 54.22 126 LEU A CA 1
ATOM 1003 C C . LEU A 1 126 ? -2.872 -3.224 17.185 1.00 54.22 126 LEU A C 1
ATOM 1005 O O . LEU A 1 126 ? -1.770 -3.148 16.642 1.00 54.22 126 LEU A O 1
ATOM 1009 N N . ARG A 1 127 ? -3.046 -2.850 18.463 1.00 58.19 127 ARG A N 1
ATOM 1010 C CA . ARG A 1 127 ? -1.967 -2.316 19.320 1.00 58.19 127 ARG A CA 1
ATOM 1011 C C . ARG A 1 127 ? -0.833 -3.328 19.499 1.00 58.19 127 ARG A C 1
ATOM 1013 O O . ARG A 1 127 ? 0.335 -2.965 19.368 1.00 58.19 127 ARG A O 1
ATOM 1020 N N . ASP A 1 128 ? -1.176 -4.593 19.719 1.00 60.94 128 ASP A N 1
ATOM 1021 C CA . ASP A 1 128 ? -0.200 -5.660 19.960 1.00 60.94 128 ASP A CA 1
ATOM 1022 C C . ASP A 1 128 ? 0.532 -6.054 18.660 1.00 60.94 128 ASP A C 1
ATOM 1024 O O . ASP A 1 128 ? 1.740 -6.302 18.663 1.00 60.94 128 ASP A O 1
ATOM 1028 N N . LEU A 1 129 ? -0.144 -5.990 17.506 1.00 53.47 129 LEU A N 1
ATOM 1029 C CA . LEU A 1 129 ? 0.473 -6.228 16.191 1.00 53.47 129 LEU A CA 1
ATOM 1030 C C . LEU A 1 129 ? 1.529 -5.175 15.816 1.00 53.47 129 LEU A C 1
ATOM 1032 O O . LEU A 1 129 ? 2.451 -5.473 15.057 1.00 53.47 129 LEU A O 1
ATOM 1036 N N . LEU A 1 130 ? 1.430 -3.959 16.351 1.00 52.84 130 LEU A N 1
ATOM 1037 C CA . LEU A 1 130 ? 2.373 -2.873 16.064 1.00 52.84 130 LEU A CA 1
ATOM 1038 C C . LEU A 1 130 ? 3.564 -2.840 17.022 1.00 52.84 130 LEU A C 1
ATOM 1040 O O . LEU A 1 130 ? 4.631 -2.375 16.637 1.00 52.84 130 LEU A O 1
ATOM 1044 N N . GLN A 1 131 ? 3.417 -3.383 18.233 1.00 53.53 131 GLN A N 1
ATOM 1045 C CA . GLN A 1 131 ? 4.538 -3.575 19.158 1.00 53.53 131 GLN A CA 1
ATOM 1046 C C . GLN A 1 131 ? 5.403 -4.792 18.805 1.00 53.53 131 GLN A C 1
ATOM 1048 O O . GLN A 1 131 ? 6.570 -4.820 19.170 1.00 53.53 131 GLN A O 1
ATOM 1053 N N . THR A 1 132 ? 4.863 -5.776 18.075 1.00 49.88 132 THR A N 1
ATOM 1054 C CA . THR A 1 132 ? 5.605 -6.996 17.695 1.00 49.88 132 THR A CA 1
ATOM 1055 C C . THR A 1 132 ? 6.458 -6.824 16.421 1.00 49.88 132 THR A C 1
ATOM 1057 O O . THR A 1 132 ? 7.237 -7.708 16.085 1.00 49.88 132 THR A O 1
ATOM 1060 N N . ASN A 1 133 ? 6.317 -5.707 15.694 1.00 42.19 133 ASN A N 1
ATOM 1061 C CA . ASN A 1 133 ? 7.028 -5.431 14.431 1.00 42.19 133 ASN A CA 1
ATOM 1062 C C . ASN A 1 133 ? 8.097 -4.317 14.545 1.00 42.19 133 ASN A C 1
ATOM 1064 O O . ASN A 1 133 ? 8.474 -3.718 13.536 1.00 42.19 133 ASN A O 1
ATOM 1068 N N . LEU A 1 134 ? 8.579 -4.048 15.761 1.00 42.84 134 LEU A N 1
ATOM 1069 C CA . LEU A 1 134 ? 9.745 -3.209 16.081 1.00 42.84 134 LEU A CA 1
ATOM 1070 C C . LEU A 1 134 ? 10.783 -4.051 16.829 1.00 42.84 134 LEU A C 1
ATOM 1072 O O . LEU A 1 134 ? 11.988 -3.786 16.626 1.00 42.84 134 LEU A O 1
#

Foldseek 3Di:
DLPVCCVVPVPVRVPDPDDDPVVVVVVLVVVQVVCVVVVVDNDDSVNVVVVCVVVVDDQDPVNVCCVVVVVVVPVPDPPPPPDPDPVVVVVVVVVVVVVLVVCCVPDPDPVVSVVVVVVVVVVVVVVVVVVVVD

pLDDT: mean 74.74, std 15.0, range [42.19, 94.12]

Sequence (134 aa):
MNGVWKNVCPSLVNDLKGFDHESVDEAKRNCVKLGNYLNLQDINESDINELLDSHDQELNSEDLMEPGKQMEIYKNDEVCLRQFTLKNMASAFEALEKIMVMFEEQDSNAERFAKVHRAMEDAVGLRDLLQTNL